Protein AF-A0A6V7ITQ1-F1 (afdb_monomer_lite)

pLDDT: mean 83.11, std 16.54, range [38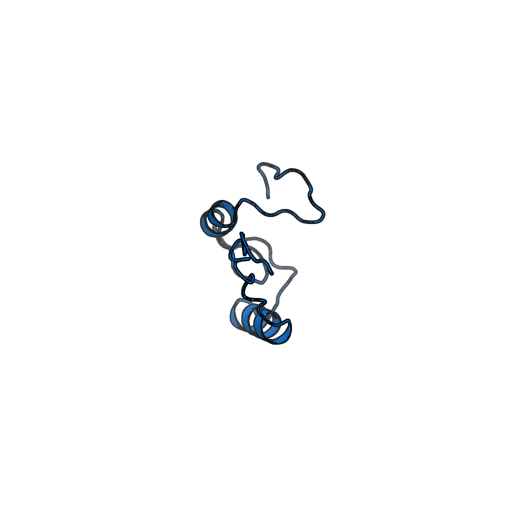.75, 98.19]

Sequence (68 aa):
QEAPGAKTVLTEQQISQTCFGCLCEAASGCDTTSGCVGEVCGPFRITWAYWADAGKPTLNNEAPTVDG

Structure (mmCIF, N/CA/C/O backbone):
data_AF-A0A6V7ITQ1-F1
#
_entry.id   AF-A0A6V7ITQ1-F1
#
loop_
_atom_site.group_PDB
_atom_site.id
_atom_site.type_symbol
_atom_site.label_atom_id
_atom_site.label_alt_id
_atom_site.label_comp_id
_atom_site.label_asym_id
_atom_site.label_entity_id
_atom_site.label_seq_id
_atom_site.pdbx_PDB_ins_code
_atom_site.Cartn_x
_atom_site.Cartn_y
_atom_site.Cartn_z
_atom_site.occupancy
_atom_site.B_iso_or_equiv
_atom_site.auth_seq_id
_atom_site.auth_comp_id
_atom_site.auth_asym_id
_atom_site.auth_atom_id
_atom_site.pdbx_PDB_model_num
ATOM 1 N N . GLN A 1 1 ? -25.099 36.507 -4.516 1.00 38.75 1 GLN A N 1
ATOM 2 C CA . GLN A 1 1 ? -24.171 36.942 -5.578 1.00 38.75 1 GLN A CA 1
ATOM 3 C C . GLN A 1 1 ? -22.833 36.316 -5.227 1.00 38.75 1 GLN A C 1
ATOM 5 O O . GLN A 1 1 ? -22.376 36.569 -4.127 1.00 38.75 1 GLN A O 1
ATOM 10 N N . GLU A 1 2 ? -22.206 35.405 -5.953 1.00 42.38 2 GLU A N 1
ATOM 11 C CA . GLU A 1 2 ? -22.448 34.656 -7.187 1.00 42.38 2 GLU A CA 1
ATOM 12 C C . GLU A 1 2 ? -21.697 33.324 -6.995 1.00 42.38 2 GLU A C 1
ATOM 14 O O . GLU A 1 2 ? -20.693 33.281 -6.285 1.00 42.38 2 GLU A O 1
ATOM 19 N N . ALA A 1 3 ? -22.173 32.246 -7.612 1.00 66.50 3 ALA A N 1
ATOM 20 C CA . ALA A 1 3 ? -21.366 31.055 -7.857 1.00 66.50 3 ALA A CA 1
ATOM 21 C C . ALA A 1 3 ? -21.129 30.981 -9.368 1.00 66.50 3 ALA A C 1
ATOM 23 O O . ALA A 1 3 ? -22.076 31.188 -10.129 1.00 66.50 3 ALA A O 1
ATOM 24 N N . PRO A 1 4 ? -19.900 30.682 -9.809 1.00 53.81 4 PRO A N 1
ATOM 25 C CA . PRO A 1 4 ? -19.780 29.632 -10.817 1.00 53.81 4 PRO A CA 1
ATOM 26 C C . PRO A 1 4 ? -18.505 28.795 -10.633 1.00 53.81 4 PRO A C 1
ATOM 28 O O . PRO A 1 4 ? -17.399 29.320 -10.543 1.00 53.81 4 PRO A O 1
ATOM 31 N N . GLY A 1 5 ? -18.659 27.470 -10.646 1.00 53.75 5 GLY A N 1
ATOM 32 C CA . GLY A 1 5 ? -17.530 26.548 -10.790 1.00 53.75 5 GLY A CA 1
ATOM 33 C C . GLY A 1 5 ? -17.143 25.791 -9.526 1.00 53.75 5 GLY A C 1
ATOM 34 O O . GLY A 1 5 ? -15.965 25.711 -9.189 1.00 53.75 5 GLY A O 1
ATOM 35 N N . ALA A 1 6 ? -18.108 25.154 -8.864 1.00 57.16 6 ALA A N 1
ATOM 36 C CA . ALA A 1 6 ? -17.777 23.954 -8.111 1.00 57.16 6 ALA A CA 1
ATOM 37 C C . ALA A 1 6 ? -17.278 22.910 -9.124 1.00 57.16 6 ALA A C 1
ATOM 39 O O . ALA A 1 6 ? -18.071 22.188 -9.726 1.00 57.16 6 ALA A O 1
ATOM 40 N N . LYS A 1 7 ? -15.958 22.845 -9.353 1.00 56.19 7 LYS A N 1
ATOM 41 C CA . LYS A 1 7 ? -15.348 21.575 -9.749 1.00 56.19 7 LYS A CA 1
ATOM 42 C C . LYS A 1 7 ? -15.845 20.595 -8.703 1.00 56.19 7 LYS A C 1
ATOM 44 O O . LYS A 1 7 ? -15.582 20.803 -7.520 1.00 56.19 7 LYS A O 1
ATOM 49 N N . THR A 1 8 ? -16.599 19.585 -9.113 1.00 53.56 8 THR A N 1
ATOM 50 C CA . THR A 1 8 ? -16.808 18.411 -8.279 1.00 53.56 8 THR A CA 1
ATOM 51 C C . THR A 1 8 ? -15.414 17.909 -7.939 1.00 53.56 8 THR A C 1
ATOM 53 O O . THR A 1 8 ? -14.755 17.271 -8.756 1.00 53.56 8 THR A O 1
ATOM 56 N N . VAL A 1 9 ? -14.918 18.289 -6.763 1.00 61.41 9 VAL A N 1
ATOM 57 C CA . VAL A 1 9 ? -13.851 17.564 -6.101 1.00 61.41 9 VAL A CA 1
ATOM 58 C C . VAL A 1 9 ? -14.474 16.192 -5.960 1.00 61.41 9 VAL A C 1
ATOM 60 O O . VAL A 1 9 ? -15.455 16.039 -5.232 1.00 61.41 9 VAL A O 1
ATOM 63 N N . LEU A 1 10 ? -14.007 15.230 -6.757 1.00 60.38 10 LEU A N 1
ATOM 64 C CA . LEU A 1 10 ? -14.171 13.836 -6.392 1.00 60.38 10 LEU A CA 1
ATOM 65 C C . LEU A 1 10 ? -13.602 13.806 -4.984 1.00 60.38 10 LEU A C 1
ATOM 67 O O . LEU A 1 10 ? -12.399 13.982 -4.809 1.00 60.38 10 LEU A O 1
ATOM 71 N N . THR A 1 11 ? -14.470 13.794 -3.976 1.00 55.19 11 THR A N 1
ATOM 72 C CA . THR A 1 11 ? -14.033 13.589 -2.610 1.00 55.19 11 THR A CA 1
ATOM 73 C C . THR A 1 11 ? -13.437 12.206 -2.685 1.00 55.19 11 THR A C 1
ATOM 75 O O . THR A 1 11 ? -14.192 11.236 -2.782 1.00 55.19 11 THR A O 1
ATOM 78 N N . GLU A 1 12 ? -12.113 12.138 -2.817 1.00 61.38 12 GLU A N 1
ATOM 79 C CA . GLU A 1 12 ? -11.350 10.909 -2.723 1.00 61.38 12 GLU A CA 1
ATOM 80 C C . GLU A 1 12 ? -11.986 10.180 -1.559 1.00 61.38 12 GLU A C 1
ATOM 82 O O . GLU A 1 12 ? -12.056 10.754 -0.471 1.00 61.38 12 GLU A O 1
ATOM 87 N N . GLN A 1 13 ? -12.669 9.060 -1.812 1.00 61.91 13 GLN A N 1
ATOM 88 C CA . GLN A 1 13 ? -13.405 8.418 -0.738 1.00 61.91 13 GLN A CA 1
ATOM 89 C C . GLN A 1 13 ? -12.343 7.993 0.262 1.00 61.91 13 GLN A C 1
ATOM 91 O O . GLN A 1 13 ? -11.607 7.041 0.021 1.00 61.91 13 GLN A O 1
ATOM 96 N N . GLN A 1 14 ? -12.187 8.789 1.320 1.00 76.50 14 GLN A N 1
ATOM 97 C CA . GLN A 1 14 ? -11.110 8.624 2.271 1.00 76.50 14 GLN A CA 1
ATOM 98 C C . GLN A 1 14 ? -11.449 7.377 3.069 1.00 76.50 14 GLN A C 1
ATOM 100 O O . GLN A 1 14 ? -12.226 7.409 4.024 1.00 76.50 14 GLN A O 1
ATOM 105 N N . ILE A 1 15 ? -10.900 6.253 2.619 1.00 86.50 15 ILE A N 1
ATOM 106 C CA . ILE A 1 15 ? -10.934 5.000 3.351 1.00 86.50 15 ILE A CA 1
ATOM 107 C C . ILE A 1 15 ? -10.254 5.263 4.697 1.00 86.50 15 ILE A C 1
ATOM 109 O O . ILE A 1 15 ? -9.159 5.826 4.766 1.00 86.50 15 ILE A O 1
ATOM 113 N N . SER A 1 16 ? -10.932 4.907 5.789 1.00 92.56 16 SER A N 1
ATOM 114 C CA . SER A 1 16 ? -10.386 5.119 7.126 1.00 92.56 16 SER A CA 1
ATOM 115 C C . SER A 1 16 ? -9.152 4.245 7.356 1.00 92.56 16 SER A C 1
ATOM 117 O O . SER A 1 16 ? -9.034 3.148 6.808 1.00 92.56 16 SER A O 1
ATOM 119 N N . GLN A 1 17 ? -8.256 4.687 8.240 1.00 92.94 17 GLN A N 1
ATOM 120 C CA . GLN A 1 17 ? -7.101 3.884 8.662 1.00 92.94 17 GLN A CA 1
ATOM 121 C C . GLN A 1 17 ? -7.523 2.524 9.232 1.00 92.94 17 GLN A C 1
ATOM 123 O O . GLN A 1 17 ? -6.880 1.513 8.972 1.00 92.94 17 GLN A O 1
ATOM 128 N N . THR A 1 18 ? -8.651 2.474 9.946 1.00 95.88 18 THR A N 1
ATOM 129 C CA . THR A 1 18 ? -9.227 1.217 10.439 1.00 95.88 18 THR A CA 1
ATOM 130 C C . THR A 1 18 ? -9.573 0.268 9.297 1.00 95.88 18 THR A C 1
ATOM 132 O O . THR A 1 18 ? -9.261 -0.915 9.374 1.00 95.88 18 THR A O 1
ATOM 135 N N . CYS A 1 19 ? -10.182 0.776 8.223 1.00 96.06 19 CYS A N 1
ATOM 136 C CA . CYS A 1 19 ? -10.509 -0.041 7.063 1.00 96.06 19 CYS A CA 1
ATOM 137 C C . CYS A 1 19 ? -9.240 -0.572 6.379 1.00 96.06 19 CYS A C 1
ATOM 139 O O . CYS A 1 19 ? -9.158 -1.770 6.120 1.00 96.06 19 CYS A O 1
ATOM 141 N N . PHE A 1 20 ? -8.218 0.270 6.185 1.00 94.31 20 PHE A N 1
ATOM 142 C CA . PHE A 1 20 ? -6.920 -0.179 5.667 1.00 94.31 20 PHE A CA 1
ATOM 143 C C . PHE A 1 20 ? -6.269 -1.249 6.550 1.00 94.31 20 PHE A C 1
ATOM 145 O O . PHE A 1 20 ? -5.768 -2.240 6.026 1.00 94.31 20 PHE A O 1
ATOM 152 N N . GLY A 1 21 ? -6.331 -1.097 7.875 1.00 96.38 21 GLY A N 1
ATOM 153 C CA . GLY A 1 21 ? -5.848 -2.109 8.815 1.00 96.38 21 GLY A CA 1
ATOM 154 C C . GLY A 1 21 ? -6.564 -3.449 8.636 1.00 96.38 21 GLY A C 1
ATOM 155 O O . GLY A 1 21 ? -5.913 -4.476 8.465 1.00 96.38 21 GLY A O 1
ATOM 156 N N . CYS A 1 22 ? -7.899 -3.445 8.575 1.00 97.88 22 CYS A N 1
ATOM 157 C CA . CYS A 1 22 ? -8.676 -4.665 8.340 1.00 97.88 22 CYS A CA 1
ATOM 158 C C . CYS A 1 22 ? -8.342 -5.332 6.997 1.00 97.88 22 CYS A C 1
ATOM 160 O O . CYS A 1 22 ? -8.274 -6.557 6.931 1.00 97.88 22 CYS A O 1
ATOM 162 N N . LEU A 1 23 ? -8.126 -4.546 5.938 1.00 97.19 23 LEU A N 1
ATOM 163 C CA . LEU A 1 23 ? -7.732 -5.073 4.629 1.00 97.19 23 LEU A CA 1
ATOM 164 C C . LEU A 1 23 ? -6.343 -5.724 4.672 1.00 97.19 23 LEU A C 1
ATOM 166 O O . LEU A 1 23 ? -6.167 -6.797 4.102 1.00 97.19 23 LEU A O 1
ATOM 170 N N . CYS A 1 24 ? -5.387 -5.117 5.379 1.00 97.75 24 CYS A N 1
ATOM 171 C CA . CYS A 1 24 ? -4.037 -5.655 5.562 1.00 97.75 24 CYS A CA 1
ATOM 172 C C . CYS A 1 24 ? -4.064 -7.022 6.272 1.00 97.75 24 CYS A C 1
ATOM 174 O O . CYS A 1 24 ? -3.498 -8.008 5.795 1.00 97.75 24 CYS A O 1
ATOM 176 N N . GLU A 1 25 ? -4.792 -7.101 7.391 1.00 98.19 25 GLU A N 1
ATOM 177 C CA . GLU A 1 25 ? -4.961 -8.337 8.164 1.00 98.19 25 GLU A CA 1
ATOM 178 C C . GLU A 1 25 ? -5.641 -9.437 7.341 1.00 98.19 25 GLU A C 1
ATOM 180 O O . GLU A 1 25 ? -5.168 -10.571 7.302 1.00 98.19 25 GLU A O 1
ATOM 185 N N . ALA A 1 26 ? -6.717 -9.108 6.622 1.00 97.94 26 ALA A N 1
ATOM 186 C CA . ALA A 1 26 ? -7.430 -10.079 5.795 1.00 97.94 26 ALA A CA 1
ATOM 187 C C . ALA A 1 26 ? -6.585 -10.604 4.619 1.00 97.94 26 ALA A C 1
ATOM 189 O O . ALA A 1 26 ? -6.726 -11.765 4.234 1.00 97.94 26 ALA A O 1
ATOM 190 N N . ALA A 1 27 ? -5.722 -9.765 4.041 1.00 96.62 27 ALA A N 1
ATOM 191 C CA . ALA A 1 27 ? -4.928 -10.106 2.863 1.00 96.62 27 ALA A CA 1
ATOM 192 C C . ALA A 1 27 ? -3.696 -10.974 3.187 1.00 96.62 27 ALA A C 1
ATOM 194 O O . ALA A 1 27 ? -3.338 -11.873 2.413 1.00 96.62 27 ALA A O 1
ATOM 195 N N . SER A 1 28 ? -3.021 -10.719 4.309 1.00 96.25 28 SER A N 1
ATOM 196 C CA . SER A 1 28 ? -1.774 -11.422 4.647 1.00 96.25 28 SER A CA 1
ATOM 197 C C . SER A 1 28 ? -1.505 -11.617 6.141 1.00 96.25 28 SER A C 1
ATOM 199 O O . SER A 1 28 ? -0.435 -12.115 6.478 1.00 96.25 28 SER A O 1
ATOM 201 N N . GLY A 1 29 ? -2.419 -11.232 7.036 1.00 96.88 29 GLY A N 1
ATOM 202 C CA . GLY A 1 29 ? -2.090 -11.029 8.454 1.00 96.88 29 GLY A CA 1
ATOM 203 C C . GLY A 1 29 ? -1.175 -9.819 8.658 1.00 96.88 29 GLY A C 1
ATOM 204 O O . GLY A 1 29 ? -0.313 -9.827 9.531 1.00 96.88 29 GLY A O 1
ATOM 205 N N . CYS A 1 30 ? -1.292 -8.834 7.760 1.00 96.69 30 CYS A N 1
ATOM 206 C CA . CYS A 1 30 ? -0.451 -7.648 7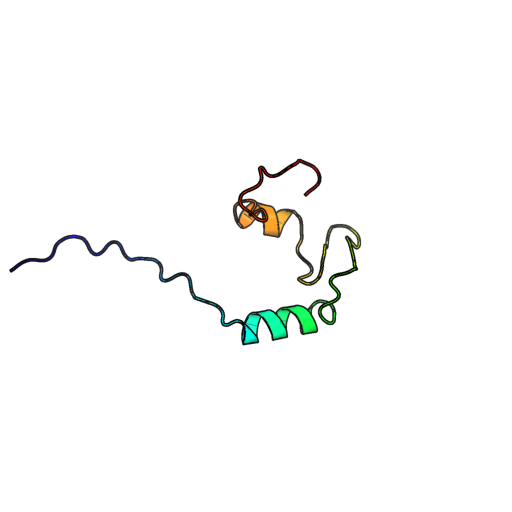.685 1.00 96.69 30 CYS A CA 1
ATOM 207 C C . CYS A 1 30 ? 1.064 -7.928 7.704 1.00 96.69 30 CYS A C 1
ATOM 209 O O . CYS A 1 30 ? 1.854 -7.145 8.231 1.00 96.69 30 CYS A O 1
ATOM 211 N N . ASP A 1 31 ? 1.485 -9.039 7.095 1.00 96.12 31 ASP A N 1
ATOM 212 C CA . ASP A 1 31 ? 2.896 -9.382 6.938 1.00 96.12 31 ASP A CA 1
ATOM 213 C C . ASP A 1 31 ? 3.582 -8.413 5.961 1.00 96.12 31 ASP A C 1
ATOM 215 O O . ASP A 1 31 ? 3.392 -8.479 4.744 1.00 96.12 3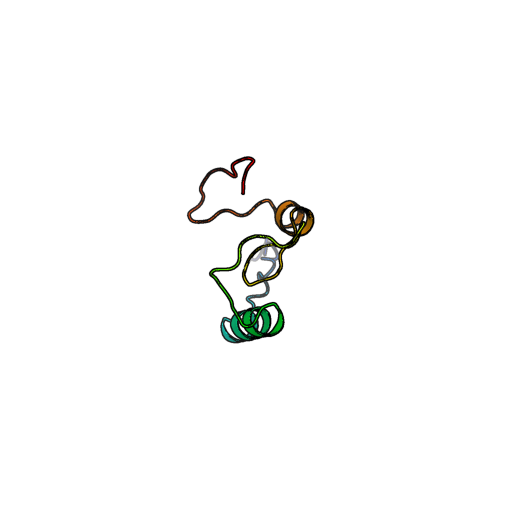1 ASP A O 1
ATOM 219 N N . THR A 1 32 ? 4.387 -7.507 6.517 1.00 93.81 32 THR A N 1
ATOM 220 C CA . THR A 1 32 ? 5.176 -6.504 5.789 1.00 93.81 32 THR A CA 1
ATOM 221 C C . THR A 1 32 ? 6.565 -7.000 5.383 1.00 93.81 32 THR A C 1
ATOM 223 O O . THR A 1 32 ? 7.329 -6.249 4.780 1.00 93.81 32 THR A O 1
ATOM 226 N N . THR A 1 33 ? 6.908 -8.246 5.713 1.00 93.69 33 THR A N 1
ATOM 227 C CA . THR A 1 33 ? 8.209 -8.859 5.404 1.00 93.69 33 THR A CA 1
ATOM 228 C C . THR A 1 33 ? 8.159 -9.731 4.155 1.00 93.69 33 THR A C 1
ATOM 230 O O . THR A 1 33 ? 9.174 -9.921 3.483 1.00 93.69 33 THR A O 1
ATOM 233 N N . SER A 1 34 ? 6.971 -10.234 3.820 1.00 86.56 34 SER A N 1
ATOM 234 C CA . SER A 1 34 ? 6.730 -10.977 2.591 1.00 86.56 34 SER A CA 1
ATOM 235 C C . SER A 1 34 ? 6.923 -10.095 1.355 1.00 86.56 34 SER A C 1
ATOM 237 O O . SER A 1 34 ? 6.280 -9.057 1.205 1.00 86.56 34 SER A O 1
ATOM 239 N N . GLY A 1 35 ? 7.776 -10.556 0.437 1.00 89.12 35 GLY A N 1
ATOM 240 C CA . GLY A 1 35 ? 7.912 -9.994 -0.907 1.00 89.12 35 GLY A CA 1
ATOM 241 C C . GLY A 1 35 ? 6.752 -10.415 -1.818 1.00 89.12 35 GLY A C 1
ATOM 242 O O . GLY A 1 35 ? 5.579 -10.240 -1.486 1.00 89.12 35 GLY A O 1
ATOM 243 N N . CYS A 1 36 ? 7.073 -10.996 -2.974 1.00 93.12 36 CYS A N 1
ATOM 244 C CA . CYS A 1 36 ? 6.078 -11.469 -3.936 1.00 93.12 36 CYS A CA 1
ATOM 245 C C . CYS A 1 36 ? 5.931 -12.994 -3.913 1.00 93.12 36 CYS A C 1
ATOM 247 O O . CYS A 1 36 ? 6.913 -13.731 -3.822 1.00 93.12 36 CYS A O 1
ATOM 249 N N . VAL A 1 37 ? 4.692 -13.468 -4.039 1.00 91.81 37 VAL A N 1
ATOM 250 C CA . VAL A 1 37 ? 4.361 -14.874 -4.300 1.00 91.81 37 VAL A CA 1
ATOM 251 C C . VAL A 1 37 ? 3.738 -14.939 -5.692 1.00 91.81 37 VAL A C 1
ATOM 253 O O . VAL A 1 37 ? 2.553 -14.654 -5.869 1.00 91.81 37 VAL A O 1
ATOM 256 N N . GLY A 1 38 ? 4.558 -15.260 -6.695 1.00 91.94 38 GLY A N 1
ATOM 257 C CA . GLY A 1 38 ? 4.190 -15.048 -8.097 1.00 91.94 38 GLY A CA 1
ATOM 258 C C . GLY A 1 38 ? 4.005 -13.555 -8.381 1.00 91.94 38 GLY A C 1
ATOM 259 O O . GLY A 1 38 ? 4.837 -12.749 -7.981 1.00 91.94 38 GLY A O 1
ATOM 260 N N . GLU A 1 39 ? 2.886 -13.190 -9.004 1.00 92.50 39 GLU A N 1
ATOM 261 C CA . GLU A 1 39 ? 2.556 -11.804 -9.383 1.00 92.50 39 GLU A CA 1
ATOM 262 C C . GLU A 1 39 ? 1.924 -10.978 -8.247 1.00 92.50 39 GLU A C 1
ATOM 264 O O . GLU A 1 39 ? 1.481 -9.856 -8.477 1.00 92.50 39 GLU A O 1
ATOM 269 N N . VAL A 1 40 ? 1.798 -11.543 -7.041 1.00 95.56 40 VAL A N 1
ATOM 270 C CA . VAL A 1 40 ? 1.069 -10.945 -5.913 1.00 95.56 40 VAL A CA 1
ATOM 271 C C . VAL A 1 40 ? 2.050 -10.553 -4.813 1.00 95.56 40 VAL A C 1
ATOM 273 O O . VAL A 1 40 ? 2.690 -11.422 -4.218 1.00 95.56 40 VAL A O 1
ATOM 276 N N . CYS A 1 41 ? 2.139 -9.261 -4.506 1.00 93.81 41 CYS A N 1
ATOM 277 C CA . CYS A 1 41 ? 3.195 -8.700 -3.669 1.00 93.81 41 CYS A CA 1
ATOM 278 C C . CYS A 1 41 ? 2.681 -8.020 -2.395 1.00 93.81 41 CYS A C 1
ATOM 280 O O . CYS A 1 41 ? 1.634 -7.362 -2.385 1.00 93.81 41 CYS A O 1
ATOM 282 N N . GLY A 1 42 ? 3.481 -8.143 -1.334 1.00 94.06 42 GLY A N 1
ATOM 283 C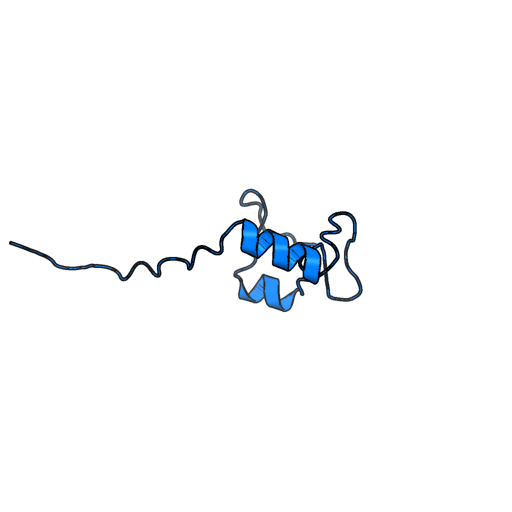 CA . GLY A 1 42 ? 3.385 -7.338 -0.122 1.00 94.06 42 GLY A CA 1
ATOM 284 C C . GLY A 1 42 ? 2.135 -7.580 0.737 1.00 94.06 42 GLY A C 1
ATOM 285 O O . GLY A 1 42 ? 1.355 -8.510 0.497 1.00 94.06 42 GLY A O 1
ATOM 286 N N . PRO A 1 43 ? 1.919 -6.717 1.748 1.00 96.38 43 PRO A N 1
ATOM 287 C CA . PRO A 1 43 ? 0.892 -6.917 2.770 1.00 96.38 43 PRO A CA 1
ATOM 288 C C . PRO A 1 43 ? -0.539 -6.799 2.234 1.00 96.38 43 PRO A C 1
ATOM 290 O O . PRO A 1 43 ? -1.451 -7.435 2.745 1.00 96.38 43 PRO A O 1
ATOM 293 N N . PHE A 1 44 ? -0.742 -6.024 1.167 1.00 96.12 44 PHE A N 1
ATOM 294 C CA . PHE A 1 44 ? -2.056 -5.839 0.546 1.00 96.12 44 PHE A CA 1
ATOM 295 C C . PHE A 1 44 ? -2.316 -6.784 -0.630 1.00 96.12 44 PHE A C 1
ATOM 297 O O . PHE A 1 44 ? -3.338 -6.640 -1.296 1.00 96.12 44 PHE A O 1
ATOM 304 N N . ARG A 1 45 ? -1.413 -7.744 -0.894 1.00 95.88 45 ARG A N 1
ATOM 305 C CA . ARG A 1 45 ? -1.539 -8.717 -1.994 1.00 95.88 45 ARG A CA 1
ATOM 306 C C . ARG A 1 45 ? -1.845 -8.032 -3.335 1.00 95.88 45 ARG A C 1
ATOM 308 O O . ARG A 1 45 ? -2.766 -8.414 -4.055 1.00 95.88 45 ARG A O 1
ATOM 315 N N . ILE A 1 46 ? -1.068 -7.002 -3.657 1.00 95.44 46 ILE A N 1
ATOM 316 C CA . ILE A 1 46 ? -1.249 -6.191 -4.865 1.00 95.44 46 ILE A CA 1
ATOM 317 C C . ILE A 1 46 ? -0.578 -6.884 -6.050 1.00 95.44 46 ILE A C 1
ATOM 319 O O . ILE A 1 46 ? 0.542 -7.376 -5.929 1.00 95.44 46 ILE A O 1
ATOM 323 N N . THR A 1 47 ? -1.259 -6.910 -7.196 1.00 95.38 47 THR A N 1
ATOM 324 C CA . THR A 1 47 ? -0.659 -7.341 -8.464 1.00 95.38 47 THR A CA 1
ATOM 325 C C . THR A 1 47 ? -0.038 -6.170 -9.209 1.00 95.38 47 THR A C 1
ATOM 327 O O . THR A 1 47 ? -0.442 -5.019 -9.021 1.00 95.38 47 THR A O 1
ATOM 330 N N . TRP A 1 48 ? 0.884 -6.462 -10.128 1.00 92.00 48 TRP A N 1
ATOM 331 C CA . TRP A 1 48 ? 1.447 -5.438 -11.010 1.00 92.00 48 TRP 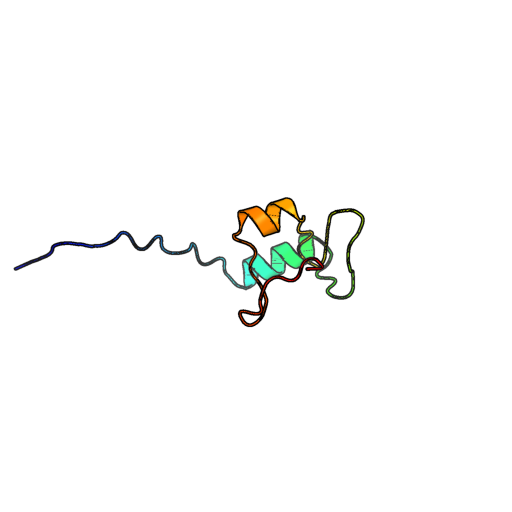A CA 1
ATOM 332 C C . TRP A 1 48 ? 0.363 -4.663 -11.774 1.00 92.00 48 TRP A C 1
ATOM 334 O O . TRP A 1 48 ? 0.401 -3.437 -11.824 1.00 92.00 48 TRP A O 1
ATOM 344 N N . ALA A 1 49 ? -0.639 -5.364 -12.321 1.00 94.81 49 ALA A N 1
ATOM 345 C CA . ALA A 1 49 ? -1.731 -4.737 -13.068 1.00 94.81 49 ALA A CA 1
ATOM 346 C C . ALA A 1 49 ? -2.548 -3.777 -12.189 1.00 94.81 49 ALA A C 1
ATOM 348 O O . ALA A 1 49 ? -2.796 -2.645 -12.591 1.00 94.81 49 ALA A O 1
ATOM 349 N N . TYR A 1 50 ? -2.881 -4.188 -10.959 1.00 95.25 50 TYR A N 1
ATOM 350 C CA . TYR A 1 50 ? -3.605 -3.334 -10.016 1.00 95.25 50 TYR A CA 1
ATOM 351 C C . TYR A 1 50 ? -2.811 -2.066 -9.660 1.00 95.25 50 TYR A C 1
ATOM 353 O O . TYR A 1 50 ? -3.366 -0.969 -9.620 1.00 95.25 50 TYR A O 1
ATOM 361 N N . TRP A 1 51 ? -1.499 -2.195 -9.442 1.00 93.25 51 TRP A N 1
ATOM 362 C CA . TRP A 1 51 ? -0.614 -1.050 -9.209 1.00 93.25 51 TRP A CA 1
ATOM 363 C C . TRP A 1 51 ? -0.515 -0.121 -10.431 1.00 93.25 51 TRP A C 1
ATOM 365 O O . TRP A 1 51 ? -0.549 1.104 -10.290 1.00 93.25 51 TRP A O 1
ATOM 375 N N . ALA A 1 52 ? -0.432 -0.690 -11.635 1.00 93.50 52 ALA A N 1
ATOM 376 C CA . ALA A 1 52 ? -0.364 0.069 -12.878 1.00 93.50 52 ALA A CA 1
ATOM 377 C C . ALA A 1 52 ? -1.649 0.869 -13.144 1.00 93.50 52 ALA A C 1
ATOM 379 O O . ALA A 1 52 ? -1.562 2.053 -13.477 1.00 93.50 52 ALA A O 1
ATOM 380 N N . ASP A 1 53 ? -2.817 0.257 -12.935 1.00 93.88 53 ASP A N 1
ATOM 381 C CA . ASP A 1 53 ? -4.128 0.897 -13.099 1.00 93.88 53 ASP A CA 1
ATOM 382 C C . ASP A 1 53 ? -4.348 2.038 -12.092 1.00 93.88 53 ASP A C 1
ATOM 384 O O . ASP A 1 53 ? -4.999 3.033 -12.408 1.00 93.88 53 ASP A O 1
ATOM 388 N N . ALA A 1 54 ? -3.740 1.946 -10.904 1.00 91.50 54 ALA A N 1
ATOM 389 C CA . ALA A 1 54 ? -3.747 3.001 -9.889 1.00 91.50 54 ALA A CA 1
ATOM 390 C C . ALA A 1 54 ? -2.822 4.194 -10.215 1.00 91.50 54 ALA A C 1
ATOM 392 O O . ALA A 1 54 ? -2.654 5.089 -9.388 1.00 91.50 54 ALA A O 1
ATOM 393 N N . GLY A 1 55 ? -2.201 4.224 -11.399 1.00 91.62 55 GLY A N 1
ATOM 394 C CA . GLY A 1 55 ? -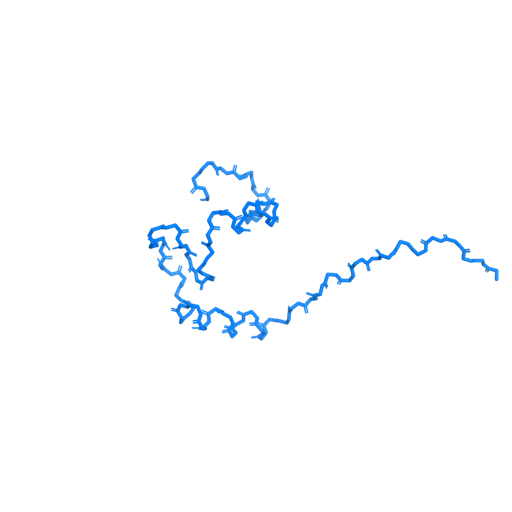1.299 5.301 -11.810 1.00 91.62 55 GLY A CA 1
ATOM 395 C C . GLY A 1 55 ? 0.142 5.121 -11.339 1.00 91.62 55 GLY A C 1
ATOM 396 O O . GLY A 1 55 ? 0.892 6.095 -11.325 1.00 91.62 55 GLY A O 1
ATOM 397 N N . LYS A 1 56 ? 0.543 3.889 -10.994 1.00 90.50 56 LYS A N 1
ATOM 398 C CA . LYS A 1 56 ? 1.912 3.527 -10.588 1.00 90.50 56 LYS A CA 1
ATOM 399 C C . LYS A 1 56 ? 2.422 4.341 -9.388 1.00 90.50 56 LYS A C 1
ATOM 401 O O . LYS A 1 56 ? 3.485 4.959 -9.482 1.00 90.50 56 LYS A O 1
ATOM 406 N N . PRO A 1 57 ? 1.670 4.386 -8.272 1.00 89.19 57 PRO A N 1
ATOM 407 C CA . PRO A 1 57 ? 2.067 5.163 -7.107 1.00 89.19 57 PRO A CA 1
ATOM 408 C C . PRO A 1 57 ? 3.376 4.633 -6.516 1.00 89.19 57 PRO A C 1
ATOM 410 O O . PRO A 1 57 ? 3.584 3.424 -6.418 1.00 89.19 57 PRO A O 1
ATOM 413 N N . THR A 1 58 ? 4.235 5.544 -6.081 1.00 88.62 58 THR A N 1
ATOM 414 C CA . THR A 1 58 ? 5.508 5.243 -5.423 1.00 88.62 58 THR A CA 1
ATOM 415 C C . THR A 1 58 ? 5.540 5.857 -4.035 1.00 88.62 58 THR A C 1
ATOM 417 O O . THR A 1 58 ? 4.804 6.798 -3.719 1.00 88.62 58 THR A O 1
ATOM 420 N N . LEU A 1 59 ? 6.409 5.328 -3.180 1.00 85.25 59 LEU A N 1
ATOM 421 C CA . LEU A 1 59 ? 6.682 5.957 -1.897 1.00 85.25 59 LEU A CA 1
ATOM 422 C C . LEU A 1 59 ? 7.467 7.254 -2.126 1.00 85.25 59 LEU A C 1
ATOM 424 O O . LEU A 1 59 ? 8.290 7.349 -3.031 1.00 85.25 59 LEU A O 1
ATOM 428 N N . ASN A 1 60 ? 7.187 8.273 -1.312 1.00 85.00 60 ASN A N 1
ATOM 429 C CA . ASN A 1 60 ? 7.917 9.548 -1.296 1.00 85.00 60 ASN A CA 1
ATOM 430 C C . ASN A 1 60 ? 8.004 10.298 -2.643 1.00 85.00 60 ASN A C 1
ATOM 432 O O . ASN A 1 60 ? 8.836 11.192 -2.785 1.00 85.00 60 ASN A O 1
ATOM 436 N N . ASN A 1 61 ? 7.122 9.998 -3.604 1.00 75.69 61 ASN A N 1
ATOM 437 C CA . ASN A 1 61 ? 7.178 10.516 -4.978 1.00 75.69 61 ASN A CA 1
ATOM 438 C C . ASN A 1 61 ? 8.464 10.133 -5.736 1.00 75.69 61 ASN A C 1
ATOM 440 O O . ASN A 1 61 ? 8.928 10.880 -6.599 1.00 75.69 61 ASN A O 1
ATOM 444 N N . GLU A 1 62 ? 9.057 8.985 -5.416 1.00 80.00 62 GLU A N 1
ATOM 445 C CA . GLU A 1 62 ? 10.178 8.438 -6.178 1.00 80.00 62 GLU A CA 1
ATOM 446 C C . GLU A 1 62 ? 9.736 8.077 -7.607 1.00 80.00 62 GLU A C 1
ATOM 448 O O . GLU A 1 62 ? 8.561 7.823 -7.872 1.00 80.00 62 GLU A O 1
ATOM 453 N N . ALA A 1 63 ? 10.656 8.082 -8.571 1.00 77.00 63 ALA A N 1
ATOM 454 C CA . ALA A 1 63 ? 10.309 7.642 -9.919 1.00 77.00 63 ALA A CA 1
ATOM 455 C C . ALA A 1 63 ? 10.030 6.126 -9.903 1.00 77.00 63 ALA A C 1
ATOM 457 O O . ALA A 1 63 ? 10.837 5.396 -9.329 1.00 77.00 63 ALA A O 1
ATOM 458 N N . PRO A 1 64 ? 8.945 5.633 -10.532 1.00 68.81 64 PRO A N 1
ATOM 459 C CA . PRO A 1 64 ? 8.677 4.200 -10.597 1.00 68.81 64 PRO A CA 1
ATOM 460 C C . PRO A 1 64 ? 9.805 3.521 -11.377 1.00 68.81 64 PRO A C 1
ATOM 462 O O . PRO A 1 64 ? 9.954 3.730 -12.584 1.00 68.81 64 PRO A O 1
ATOM 465 N N . THR A 1 65 ? 10.638 2.750 -10.684 1.00 70.88 65 THR A N 1
ATOM 466 C CA . THR A 1 65 ? 11.665 1.919 -11.311 1.00 70.88 65 THR A CA 1
ATOM 467 C C . THR A 1 65 ? 11.002 0.669 -11.888 1.00 70.88 65 THR A C 1
ATOM 469 O O . THR A 1 65 ? 9.894 0.290 -11.512 1.00 70.88 65 THR A O 1
ATOM 472 N N . VAL A 1 66 ? 11.654 0.034 -12.862 1.00 61.72 66 VAL A N 1
ATOM 473 C CA . VAL A 1 66 ? 11.119 -1.173 -13.520 1.00 61.72 66 VAL A CA 1
ATOM 474 C C . VAL A 1 66 ? 10.965 -2.363 -12.568 1.00 61.72 66 VAL A C 1
ATOM 476 O O . VAL A 1 66 ? 10.241 -3.297 -12.900 1.00 61.72 66 VAL A O 1
ATOM 479 N N . ASP A 1 67 ? 11.607 -2.302 -11.402 1.00 61.22 67 ASP A N 1
ATOM 480 C CA . ASP A 1 67 ? 11.632 -3.378 -10.414 1.00 61.22 67 ASP A CA 1
ATOM 481 C C . ASP A 1 67 ? 10.581 -3.225 -9.302 1.00 61.22 67 ASP A C 1
ATOM 483 O O . ASP A 1 67 ? 10.406 -4.162 -8.524 1.00 61.22 67 ASP A O 1
ATOM 487 N N . GLY A 1 68 ? 9.829 -2.113 -9.285 1.00 51.62 68 GLY A N 1
ATOM 488 C CA . GLY A 1 68 ? 8.841 -1.829 -8.239 1.00 51.62 68 GLY A CA 1
ATOM 489 C C . GLY A 1 68 ? 9.467 -1.308 -6.954 1.00 51.62 68 GLY A C 1
ATOM 490 O O . GLY A 1 68 ? 10.364 -1.978 -6.398 1.00 51.62 68 GLY A O 1
#

Foldseek 3Di:
DDDDDPPPPPPPPPQDPVNVVVQLCVQANVPQPFQDDPQFGGSNRDGPVNCVVVVNDDPPPDDRDPVD

Organism: NCBI:txid1563983

Radius of gyration: 16.82 Å; chains: 1; bounding box: 36×52×24 Å

InterPro domains:
  IPR008597 Invertebrate-type lysozyme [PF05497] (17-61)
  IPR008597 Invertebrate-type lysozyme [PS51909] (12-68)

Secondary structure (DSSP, 8-state):
----------------HHHHHHHHHHHHSS-SS--EETTEETTTTEEHHHHHHTT---GGG----TT-